Protein AF-F3Y8K1-F1 (afdb_monomer)

InterPro domains:
  IPR009057 Homedomain-like superfamily [SSF46689] (1-48)
  IPR018060 AraC-like, DNA binding HTH domain [PF00165] (9-38)
  IPR018060 AraC-like, DNA binding HTH domain [PS01124] (1-48)

Mean predicted aligned error: 4.32 Å

Solvent-accessible surface area (backbone atoms only — not comparable to full-atom values): 3125 Å² total; per-residue (Å²): 109,70,66,50,52,49,46,38,61,77,44,85,66,51,74,67,53,46,36,52,74,73,70,46,86,53,63,69,58,50,54,51,53,44,30,72,74,64,78,43,59,70,74,74,56,39,72,75,85,124

Structure (mmCIF, N/CA/C/O backbone):
data_AF-F3Y8K1-F1
#
_entry.id   AF-F3Y8K1-F1
#
loop_
_atom_site.group_PDB
_atom_site.id
_atom_site.type_symbol
_atom_site.label_atom_id
_atom_site.label_alt_id
_atom_site.label_comp_id
_atom_site.label_asym_id
_atom_site.label_entity_id
_atom_site.label_seq_id
_atom_site.pdbx_PDB_ins_code
_atom_site.Cartn_x
_atom_site.Cartn_y
_atom_site.Cartn_z
_atom_site.occupancy
_atom_site.B_iso_or_equiv
_atom_site.auth_seq_id
_atom_site.auth_comp_id
_atom_site.auth_asym_id
_atom_site.auth_atom_id
_atom_site.pdbx_PDB_model_num
ATOM 1 N N . MET A 1 1 ? 2.098 7.412 -5.423 1.00 83.25 1 MET A N 1
ATOM 2 C CA . MET A 1 1 ? 1.979 6.739 -4.104 1.00 83.25 1 MET A CA 1
ATOM 3 C C . MET A 1 1 ? 1.167 7.503 -3.063 1.00 83.25 1 MET A C 1
ATOM 5 O O . MET A 1 1 ? 0.348 6.872 -2.407 1.00 83.25 1 MET A O 1
ATOM 9 N N . LYS A 1 2 ? 1.296 8.835 -2.943 1.00 85.69 2 LYS A N 1
ATOM 10 C CA . LYS A 1 2 ? 0.470 9.630 -2.009 1.00 85.69 2 LYS A CA 1
ATOM 11 C C . LYS A 1 2 ? -1.045 9.489 -2.253 1.00 85.69 2 LYS A C 1
ATOM 13 O O . LYS A 1 2 ? -1.777 9.278 -1.296 1.00 85.69 2 LYS A O 1
ATOM 18 N N . GLN A 1 3 ? -1.496 9.512 -3.514 1.00 89.00 3 GLN A N 1
ATOM 19 C CA . GLN A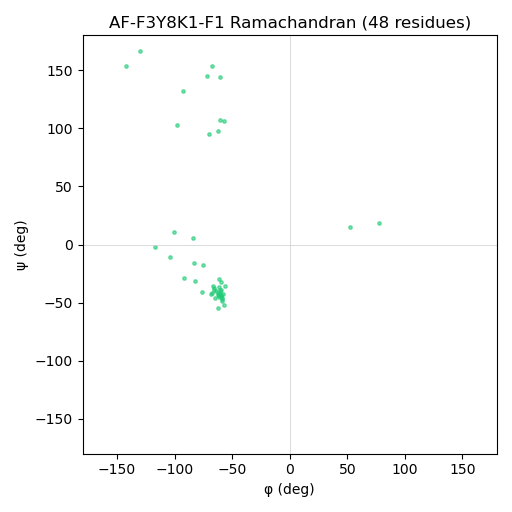 1 3 ? -2.911 9.285 -3.869 1.00 89.00 3 GLN A CA 1
ATOM 20 C C . GLN A 1 3 ? -3.419 7.909 -3.427 1.00 89.00 3 GLN A C 1
ATOM 22 O O . GLN A 1 3 ? -4.488 7.816 -2.843 1.00 89.00 3 GLN A O 1
ATOM 27 N N . ALA A 1 4 ? -2.634 6.850 -3.641 1.00 89.38 4 ALA A N 1
ATOM 28 C CA . ALA A 1 4 ? -3.011 5.508 -3.211 1.00 89.38 4 ALA A CA 1
ATOM 29 C C . ALA A 1 4 ? -3.183 5.431 -1.691 1.00 89.38 4 ALA A C 1
ATOM 31 O O . ALA A 1 4 ? -4.182 4.912 -1.215 1.00 89.38 4 ALA A O 1
ATOM 32 N N . LYS A 1 5 ? -2.242 6.009 -0.932 1.00 87.81 5 LYS A N 1
ATOM 33 C CA . LYS A 1 5 ? -2.342 6.112 0.528 1.00 87.81 5 LYS A CA 1
ATOM 34 C C . LYS A 1 5 ? -3.603 6.879 0.951 1.00 87.81 5 LYS A C 1
ATOM 36 O O . LYS A 1 5 ? -4.345 6.392 1.793 1.00 87.81 5 LYS A O 1
ATOM 41 N N . PHE A 1 6 ? -3.877 8.022 0.322 1.00 89.56 6 PHE A N 1
ATOM 42 C CA . PHE A 1 6 ? -5.080 8.809 0.592 1.00 89.56 6 PHE A CA 1
ATOM 43 C C . PHE A 1 6 ? -6.360 8.002 0.341 1.00 89.56 6 PHE A C 1
ATOM 45 O O . PHE A 1 6 ? -7.235 7.981 1.199 1.00 89.56 6 PHE A O 1
ATOM 52 N N . LEU A 1 7 ? -6.447 7.287 -0.785 1.00 89.50 7 LEU A N 1
ATOM 53 C CA . LEU A 1 7 ? -7.583 6.416 -1.090 1.00 89.50 7 LEU A CA 1
ATOM 54 C C . LEU A 1 7 ? -7.715 5.296 -0.051 1.00 89.50 7 LEU A C 1
ATOM 56 O O . LEU A 1 7 ? -8.806 5.063 0.446 1.00 89.50 7 LEU A O 1
ATOM 60 N N . ILE A 1 8 ? -6.622 4.650 0.351 1.00 88.25 8 ILE A N 1
ATOM 61 C CA . ILE A 1 8 ? -6.643 3.590 1.372 1.00 88.25 8 ILE A CA 1
ATOM 62 C C . ILE A 1 8 ? -7.171 4.098 2.725 1.00 88.25 8 ILE A C 1
ATOM 64 O O . ILE A 1 8 ? -7.876 3.370 3.419 1.00 88.25 8 ILE A O 1
ATOM 68 N N . GLU A 1 9 ? -6.806 5.319 3.118 1.00 87.44 9 GLU A N 1
ATOM 69 C CA . GLU A 1 9 ? -7.184 5.895 4.415 1.00 87.44 9 GLU A CA 1
ATOM 70 C C . GLU A 1 9 ? -8.590 6.512 4.413 1.00 87.44 9 GLU A C 1
ATOM 72 O O . GLU A 1 9 ? -9.258 6.506 5.445 1.00 87.44 9 GLU A O 1
ATOM 77 N N . ASN A 1 10 ? -9.040 7.043 3.272 1.00 88.75 10 ASN A N 1
ATOM 78 C CA . ASN A 1 10 ? -10.303 7.782 3.163 1.00 88.75 10 A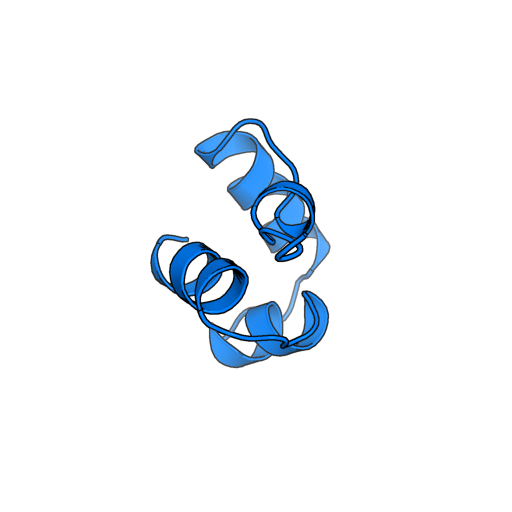SN A CA 1
ATOM 79 C C . ASN A 1 10 ? -11.430 6.978 2.509 1.00 88.75 10 ASN A C 1
ATOM 81 O O . ASN A 1 10 ? -12.579 7.412 2.526 1.00 88.75 10 ASN A O 1
ATOM 85 N N . THR A 1 11 ? -11.131 5.822 1.918 1.00 89.12 11 THR A N 1
ATOM 86 C CA . THR A 1 11 ? -12.114 5.015 1.192 1.00 89.12 11 THR A CA 1
ATOM 87 C C . THR A 1 11 ? -12.081 3.562 1.641 1.00 89.12 11 THR A C 1
ATOM 89 O O . THR A 1 11 ? -11.148 3.093 2.289 1.00 89.12 11 THR A O 1
ATOM 92 N N . GLN A 1 12 ? -13.117 2.825 1.254 1.00 86.38 12 GLN A N 1
ATOM 93 C CA . GLN A 1 12 ? -13.218 1.390 1.502 1.00 86.38 12 GLN A CA 1
ATOM 94 C C . GLN A 1 12 ? -12.855 0.552 0.273 1.00 86.38 12 GLN A C 1
ATOM 96 O O . GLN A 1 12 ? -13.048 -0.668 0.284 1.00 86.38 12 GLN A O 1
ATOM 101 N N . PHE A 1 13 ? -12.299 1.183 -0.764 1.00 88.62 13 PHE A N 1
ATOM 102 C CA . PHE A 1 13 ? -11.929 0.502 -1.993 1.00 88.62 13 PHE A CA 1
ATOM 103 C C . PHE A 1 13 ? -10.898 -0.596 -1.731 1.00 88.62 13 PHE A C 1
ATOM 105 O O . PHE A 1 13 ? -10.030 -0.504 -0.854 1.00 88.62 13 PHE A O 1
ATOM 112 N N . SER A 1 14 ? -11.023 -1.681 -2.485 1.00 88.62 14 SER A N 1
ATOM 113 C CA . SER A 1 14 ? -10.050 -2.764 -2.453 1.00 88.62 14 SER A CA 1
ATOM 114 C C . SER A 1 14 ? -8.724 -2.284 -3.026 1.00 88.62 14 SER A C 1
ATOM 116 O O . SER A 1 14 ? -8.680 -1.401 -3.878 1.00 88.62 14 SER A O 1
ATOM 118 N N . ILE A 1 15 ? -7.619 -2.904 -2.612 1.00 86.94 15 ILE A N 1
ATOM 119 C CA . ILE A 1 15 ? -6.297 -2.536 -3.137 1.00 86.94 15 ILE A CA 1
ATOM 120 C C . ILE A 1 15 ? -6.253 -2.645 -4.671 1.00 86.94 15 ILE A C 1
ATOM 122 O O . ILE A 1 15 ? -5.645 -1.796 -5.311 1.00 86.94 15 ILE A O 1
ATOM 126 N N . GLY A 1 16 ? -6.946 -3.628 -5.259 1.00 88.94 16 GLY A N 1
ATOM 127 C CA . GLY A 1 16 ? -7.096 -3.753 -6.714 1.00 88.94 16 GLY A CA 1
ATOM 128 C C . GLY A 1 16 ? -7.748 -2.529 -7.363 1.00 88.94 16 GLY A C 1
ATOM 129 O O . GLY A 1 16 ? -7.170 -1.964 -8.282 1.00 88.94 16 GLY A O 1
ATOM 130 N N . GLU A 1 17 ? -8.867 -2.063 -6.812 1.00 90.62 17 GLU A N 1
ATOM 131 C CA . GLU A 1 17 ? -9.582 -0.873 -7.296 1.00 90.62 17 GLU A CA 1
ATOM 132 C C . GLU A 1 17 ? -8.718 0.384 -7.184 1.00 90.62 17 GLU A C 1
ATOM 134 O O . GLU A 1 17 ? -8.663 1.199 -8.096 1.00 90.62 17 GLU A O 1
ATOM 139 N N . ILE A 1 18 ? -7.992 0.534 -6.072 1.00 90.19 18 ILE A N 1
ATOM 140 C CA . ILE A 1 18 ? -7.092 1.673 -5.850 1.00 90.19 18 ILE A CA 1
ATOM 141 C C . ILE A 1 18 ? -5.955 1.670 -6.871 1.00 90.19 18 ILE A C 1
ATOM 143 O O . ILE A 1 18 ? -5.584 2.731 -7.362 1.00 90.19 18 ILE A O 1
ATOM 147 N N . ILE A 1 19 ? -5.414 0.494 -7.197 1.00 90.56 19 ILE A N 1
ATOM 148 C CA . ILE A 1 19 ? -4.376 0.308 -8.218 1.00 90.56 19 ILE A CA 1
ATOM 149 C C . ILE A 1 19 ? -4.901 0.723 -9.598 1.00 90.56 19 ILE A C 1
ATOM 151 O O . ILE A 1 19 ? -4.216 1.457 -10.309 1.00 90.56 19 ILE A O 1
ATOM 155 N N . GLU A 1 20 ? -6.126 0.330 -9.938 1.00 91.44 20 GLU A N 1
ATOM 156 C CA . GLU A 1 20 ? -6.768 0.718 -11.197 1.00 91.44 20 GLU A CA 1
ATOM 157 C C . GLU A 1 20 ? -7.082 2.223 -11.236 1.00 91.44 20 GLU A C 1
ATOM 159 O O . GLU A 1 20 ? -6.767 2.888 -12.222 1.0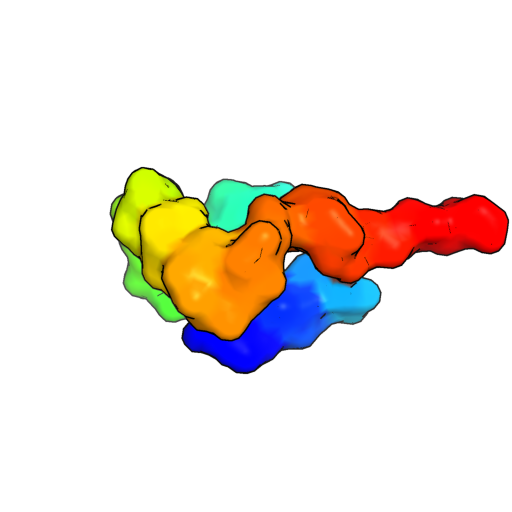0 91.44 20 GLU A O 1
ATOM 164 N N . MET A 1 21 ? -7.575 2.799 -10.135 1.00 89.12 21 MET A N 1
ATOM 165 C CA . MET A 1 21 ? -7.866 4.235 -10.008 1.00 89.12 21 MET A CA 1
ATOM 166 C C . MET A 1 21 ? -6.636 5.129 -10.171 1.00 89.12 21 MET A C 1
ATOM 168 O O . MET A 1 21 ? -6.735 6.222 -10.723 1.00 89.12 21 MET A O 1
ATOM 172 N N . ILE A 1 22 ? -5.470 4.695 -9.689 1.00 89.44 22 ILE A N 1
ATOM 173 C CA . ILE A 1 22 ? -4.215 5.445 -9.864 1.00 89.44 22 ILE A CA 1
ATOM 174 C C . ILE A 1 22 ? -3.545 5.171 -11.220 1.00 89.44 22 ILE A C 1
ATOM 176 O O . ILE A 1 22 ? -2.431 5.642 -11.446 1.00 89.44 22 ILE A O 1
ATOM 180 N N . GLY A 1 23 ? -4.191 4.406 -12.109 1.00 88.38 23 GLY A N 1
ATOM 181 C CA . GLY A 1 23 ? -3.705 4.111 -13.458 1.00 88.38 23 GLY A CA 1
ATOM 182 C C . GLY A 1 23 ? -2.605 3.048 -13.519 1.00 88.38 23 GLY A C 1
ATOM 183 O O . GLY A 1 23 ? -1.881 2.964 -14.512 1.00 88.38 23 GLY A O 1
ATOM 184 N N . LEU A 1 24 ? -2.444 2.233 -12.474 1.00 87.25 24 LEU A N 1
ATOM 185 C CA . LEU A 1 24 ? -1.494 1.126 -12.475 1.00 87.25 24 LEU A CA 1
ATOM 186 C C . LEU A 1 24 ? -2.179 -0.160 -12.940 1.00 87.25 24 LEU A C 1
ATOM 188 O O . LEU A 1 24 ? -3.220 -0.553 -12.434 1.00 87.25 24 LEU A O 1
ATOM 192 N N . LYS A 1 25 ? -1.542 -0.869 -13.873 1.00 81.75 25 LYS A N 1
ATOM 193 C CA . LYS A 1 25 ? -1.985 -2.208 -14.302 1.00 81.75 25 LYS A CA 1
ATOM 194 C C . LYS A 1 25 ? -1.311 -3.324 -13.500 1.00 81.75 25 LYS A C 1
ATOM 196 O O . LYS A 1 25 ? -1.888 -4.384 -13.274 1.00 81.75 25 LYS A O 1
ATOM 201 N N . ASN A 1 26 ? -0.094 -3.073 -13.011 1.00 86.94 26 ASN A N 1
ATOM 202 C CA . ASN A 1 26 ? 0.717 -4.087 -12.342 1.00 86.94 26 ASN A CA 1
ATOM 203 C C . ASN A 1 26 ? 0.598 -3.992 -10.822 1.00 86.94 26 ASN A C 1
ATOM 205 O O . ASN A 1 26 ? 1.267 -3.185 -10.172 1.00 86.94 26 ASN A O 1
ATOM 209 N N . ARG A 1 27 ? -0.181 -4.908 -10.241 1.00 86.25 27 ARG A N 1
ATOM 210 C CA . ARG A 1 27 ? -0.337 -5.016 -8.785 1.00 86.25 27 ARG A CA 1
ATOM 211 C C . ARG A 1 27 ? 0.993 -5.285 -8.084 1.00 86.25 27 ARG A C 1
ATOM 213 O O . ARG A 1 27 ? 1.312 -4.618 -7.106 1.00 86.25 27 ARG A O 1
ATOM 220 N N . SER A 1 28 ? 1.817 -6.186 -8.618 1.00 88.00 28 SER A N 1
ATOM 221 C CA . SER A 1 28 ? 3.138 -6.500 -8.051 1.00 88.00 28 SER A CA 1
ATOM 222 C C . SER A 1 28 ? 4.061 -5.281 -7.997 1.00 88.00 28 SER A C 1
ATOM 224 O O . SER A 1 28 ? 4.762 -5.084 -7.007 1.00 88.00 28 SER A O 1
ATOM 226 N N . TYR A 1 29 ? 4.020 -4.435 -9.031 1.00 89.69 29 TYR A N 1
ATOM 227 C CA . TYR A 1 29 ? 4.781 -3.187 -9.063 1.00 89.6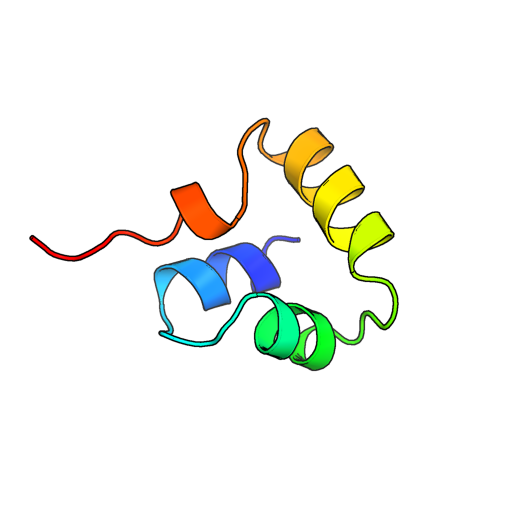9 29 TYR A CA 1
ATOM 228 C C . TYR A 1 29 ? 4.294 -2.221 -7.981 1.00 89.69 29 TYR A C 1
ATOM 230 O O . TYR A 1 29 ? 5.102 -1.701 -7.213 1.00 89.69 29 TYR A O 1
ATOM 238 N N . PHE A 1 30 ? 2.972 -2.066 -7.852 1.00 89.81 30 PHE A N 1
ATOM 239 C CA . PHE A 1 30 ? 2.378 -1.262 -6.791 1.00 89.81 30 PHE A CA 1
ATOM 240 C C . PHE A 1 30 ? 2.810 -1.734 -5.402 1.00 89.81 30 PHE A C 1
ATOM 242 O O . PHE A 1 30 ? 3.309 -0.928 -4.625 1.00 89.81 30 PHE A O 1
ATOM 249 N N . TYR A 1 31 ? 2.670 -3.026 -5.088 1.00 88.25 31 TYR A N 1
ATOM 250 C CA . TYR A 1 31 ? 3.047 -3.555 -3.775 1.00 88.25 31 TYR A CA 1
ATOM 251 C C . TYR A 1 31 ? 4.529 -3.354 -3.474 1.00 88.25 31 TYR A C 1
ATOM 253 O O . TYR A 1 31 ? 4.865 -2.968 -2.355 1.00 88.25 31 TYR A O 1
ATOM 261 N N . LYS A 1 32 ? 5.406 -3.583 -4.460 1.00 90.50 32 LYS A N 1
ATOM 262 C CA . LYS A 1 32 ? 6.849 -3.394 -4.305 1.00 90.50 32 LYS A CA 1
ATOM 263 C C . LYS A 1 32 ? 7.169 -1.932 -3.993 1.00 90.50 32 LYS A C 1
ATOM 265 O O . LYS A 1 32 ? 7.712 -1.645 -2.933 1.00 90.50 32 LYS A O 1
ATOM 270 N N . GLN A 1 33 ? 6.713 -1.010 -4.835 1.00 89.94 33 GLN A N 1
ATOM 271 C CA . GLN A 1 33 ? 6.986 0.413 -4.662 1.00 89.94 33 GLN A CA 1
ATOM 272 C C . GLN A 1 33 ? 6.303 0.991 -3.406 1.00 89.94 33 GLN A C 1
ATOM 274 O O . GLN A 1 33 ? 6.879 1.839 -2.725 1.00 89.94 33 GLN A O 1
ATOM 279 N N . PHE A 1 34 ? 5.103 0.526 -3.046 1.00 89.88 34 PHE A N 1
ATOM 280 C CA . PHE A 1 34 ? 4.409 0.953 -1.826 1.00 89.88 34 PHE A CA 1
ATOM 281 C C . PHE A 1 34 ? 5.135 0.457 -0.570 1.00 89.88 34 PHE A C 1
ATOM 283 O O . PHE A 1 34 ? 5.325 1.227 0.371 1.00 89.88 34 PHE A O 1
ATOM 290 N N . LYS A 1 35 ? 5.602 -0.798 -0.573 1.00 88.44 35 LYS A N 1
ATOM 291 C CA . LYS A 1 35 ? 6.422 -1.363 0.504 1.00 88.44 35 LYS A CA 1
ATOM 292 C C . LYS A 1 35 ? 7.778 -0.666 0.603 1.00 88.44 35 LYS A C 1
ATOM 294 O O . LYS A 1 35 ? 8.214 -0.407 1.711 1.00 88.44 35 LYS A O 1
ATOM 299 N N . GLU A 1 36 ? 8.420 -0.321 -0.508 1.00 90.50 36 GLU A N 1
ATOM 300 C CA . GLU A 1 36 ? 9.674 0.448 -0.494 1.00 90.50 36 GLU A CA 1
ATOM 301 C C . GLU A 1 36 ? 9.471 1.872 0.039 1.00 90.50 36 GLU A C 1
ATOM 303 O O . GLU A 1 36 ? 10.302 2.374 0.781 1.00 90.50 36 GLU A O 1
ATOM 308 N N . THR A 1 37 ? 8.342 2.511 -0.281 1.00 89.62 37 THR A N 1
ATOM 309 C CA . THR A 1 37 ? 8.058 3.893 0.146 1.00 89.62 37 THR A CA 1
ATOM 310 C C . THR A 1 37 ? 7.639 3.981 1.616 1.00 89.62 37 THR A C 1
ATOM 312 O O . THR A 1 37 ? 7.994 4.927 2.312 1.00 89.62 37 THR A O 1
ATOM 315 N N . TYR A 1 38 ? 6.818 3.036 2.081 1.00 87.06 38 TYR A N 1
ATOM 316 C CA . TYR A 1 38 ? 6.147 3.121 3.381 1.00 87.06 38 TYR A CA 1
ATOM 317 C C . TYR A 1 38 ? 6.556 2.021 4.364 1.00 87.06 38 TYR A C 1
ATOM 319 O O . TYR A 1 38 ? 6.042 1.992 5.483 1.00 87.06 38 TYR A O 1
ATOM 327 N N . HIS A 1 39 ? 7.425 1.09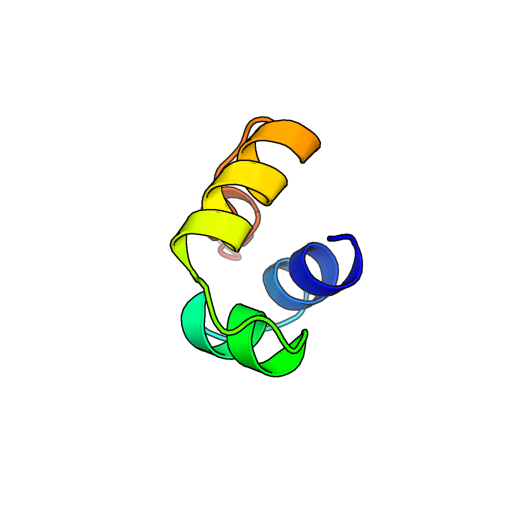3 3.948 1.00 87.75 39 HIS A N 1
ATOM 328 C CA . HIS A 1 39 ? 7.876 -0.082 4.712 1.00 87.75 39 HIS A CA 1
ATOM 329 C C . HIS A 1 39 ? 6.743 -0.948 5.288 1.00 87.75 39 HIS A C 1
ATOM 331 O O . HIS A 1 39 ? 6.961 -1.798 6.149 1.00 87.75 39 HIS A O 1
ATOM 337 N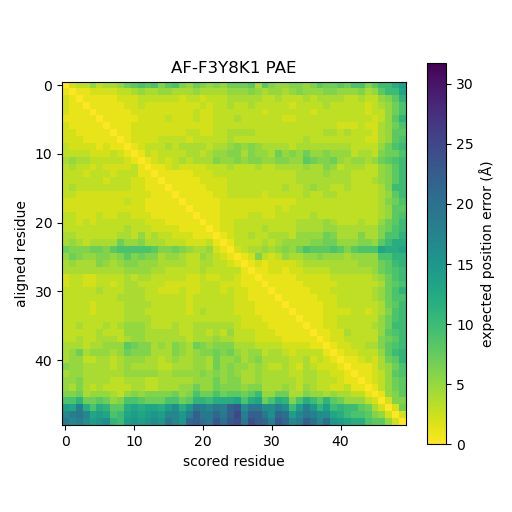 N . LYS A 1 40 ? 5.514 -0.757 4.798 1.00 85.62 40 LYS A N 1
ATOM 338 C CA . LYS A 1 40 ? 4.285 -1.383 5.285 1.00 85.62 40 LYS A CA 1
ATOM 339 C C . LYS A 1 40 ? 3.370 -1.710 4.113 1.00 85.62 40 LYS A C 1
ATOM 341 O O . LYS A 1 40 ? 3.420 -1.069 3.063 1.00 85.62 40 LYS A O 1
ATOM 346 N N . LEU A 1 41 ? 2.523 -2.718 4.304 1.00 83.06 41 LEU A N 1
ATOM 347 C CA . LEU A 1 41 ? 1.519 -3.096 3.317 1.00 83.06 41 LEU A CA 1
ATOM 348 C C . LEU A 1 41 ? 0.398 -2.048 3.265 1.00 83.06 41 LEU A C 1
ATOM 350 O O . LEU A 1 41 ? 0.006 -1.531 4.310 1.00 83.06 41 LEU A O 1
ATOM 354 N N . PRO A 1 42 ? -0.184 -1.782 2.085 1.00 82.00 42 PRO A N 1
ATOM 355 C CA . PRO A 1 42 ? -1.295 -0.845 1.943 1.00 82.00 42 PRO A CA 1
ATOM 356 C C . PRO A 1 42 ? -2.513 -1.258 2.787 1.00 82.00 42 PRO A C 1
ATOM 358 O O . PRO A 1 42 ? -3.168 -0.406 3.369 1.00 82.00 42 PRO A O 1
ATOM 361 N N . ALA A 1 43 ? -2.752 -2.559 2.979 1.00 80.75 43 ALA A N 1
ATOM 362 C CA . ALA A 1 43 ? -3.798 -3.049 3.881 1.00 80.75 43 ALA A CA 1
ATOM 363 C C . ALA A 1 43 ? -3.593 -2.624 5.352 1.00 80.75 43 ALA A C 1
ATOM 365 O O . ALA A 1 43 ? -4.568 -2.414 6.059 1.00 80.75 43 ALA A O 1
ATOM 366 N N . ALA A 1 44 ? -2.347 -2.435 5.802 1.00 82.06 44 ALA A N 1
ATOM 367 C CA . ALA A 1 44 ? -2.044 -1.995 7.166 1.00 82.06 44 ALA A CA 1
ATOM 368 C C . ALA A 1 44 ? -2.314 -0.496 7.394 1.00 82.06 44 ALA A C 1
ATOM 370 O O . ALA A 1 44 ? -2.413 -0.057 8.536 1.00 82.06 44 ALA A O 1
ATOM 371 N N . PHE A 1 45 ? -2.420 0.296 6.321 1.00 82.50 45 PHE A N 1
ATOM 372 C CA . PHE A 1 45 ? -2.819 1.706 6.401 1.00 82.50 45 PHE A CA 1
ATOM 373 C C . PHE A 1 45 ? -4.332 1.887 6.461 1.00 82.50 45 PHE A C 1
ATOM 375 O O . PHE A 1 45 ? -4.801 2.959 6.837 1.00 82.50 45 PHE A O 1
ATOM 382 N N . ARG A 1 46 ? -5.101 0.850 6.120 1.00 81.75 46 ARG A N 1
ATOM 383 C CA . ARG A 1 46 ? -6.550 0.873 6.259 1.00 81.75 46 ARG A CA 1
ATOM 384 C C . ARG A 1 46 ? -6.862 0.838 7.752 1.00 81.75 46 ARG A C 1
ATOM 386 O O . ARG A 1 46 ? -6.862 -0.225 8.369 1.00 81.75 46 ARG A O 1
ATOM 393 N N . LYS A 1 47 ? -7.076 2.012 8.352 1.00 68.00 47 LYS A N 1
ATOM 394 C CA . LYS A 1 47 ? -7.593 2.117 9.718 1.00 68.00 47 LYS A CA 1
ATOM 3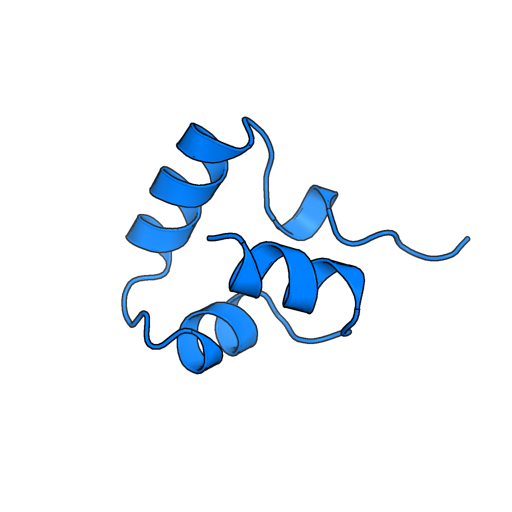95 C C . LYS A 1 47 ? -8.981 1.489 9.721 1.00 68.00 47 LYS A C 1
ATOM 397 O O . LYS A 1 47 ? -9.953 2.125 9.326 1.00 68.00 47 LYS A O 1
ATOM 402 N N . SER A 1 48 ? -9.066 0.233 10.144 1.00 55.47 48 SER A N 1
ATOM 403 C CA . SER A 1 48 ? -10.334 -0.328 10.586 1.00 55.47 48 SER A CA 1
ATOM 404 C C . SER A 1 48 ? -10.764 0.539 11.763 1.00 55.47 48 SER A C 1
ATOM 406 O O . SER A 1 48 ? -10.091 0.530 12.794 1.00 55.47 48 SER A O 1
ATOM 408 N N . LYS A 1 49 ? -11.784 1.384 11.573 1.00 46.03 49 LYS A N 1
ATOM 409 C CA . LYS A 1 49 ? -12.436 2.062 12.695 1.00 46.03 49 LYS A CA 1
ATOM 410 C C . LYS A 1 49 ? -12.929 0.950 13.626 1.00 46.03 49 LYS A C 1
ATOM 412 O O . LYS A 1 49 ? -13.838 0.220 13.242 1.00 46.03 49 LYS A O 1
ATOM 417 N N . TYR A 1 50 ? -12.250 0.778 14.756 1.00 43.94 50 TYR A N 1
ATOM 418 C CA . TYR A 1 50 ? -12.822 0.154 15.944 1.00 43.94 50 TYR A CA 1
ATOM 419 C C . TYR A 1 50 ? -13.619 1.219 16.690 1.00 43.94 50 TYR A C 1
ATOM 421 O O . TYR A 1 50 ? -13.176 2.395 16.653 1.00 43.94 50 TYR A O 1
#

pLDDT: mean 84.8, std 10.02, range [43.94, 91.44]

Secondary structure (DSSP, 8-state):
-HHHHHHHHH----HHHHHHHTT---HHHHHHHHHHHHSS-HHHHS----

Organism: Melissococcus plutonius (strain ATCC 35311 / DSM 29964 / CIP 104052 / LMG 20360 / NCIMB 702443) (NCBI:txid940190)

Sequence (50 aa):
MKQAKFLIENTQFSIGEIIEMIGLKNRSYFYKQFKETYHKLPAAFRKSKY

Nearest PDB structures (foldseek):
  3lsg-assembly1_A  TM=9.176E-01  e=1.116E-02  Fusobacterium nucleatum subsp. nucleatum
  6swi-assembly1_A  TM=8.704E-01  e=1.463E-02  Geobacillus stearothermophilus
  4fe7-assembly1_A-2  TM=9.440E-01  e=3.296E-02  Escherichia coli
  6xiv-assembly1_B-2  TM=8.394E-01  e=5.663E-02  Escherichia coli
  1bl0-assembly1_A  TM=8.327E-01  e=2.873E-01  Escherichia coli

Radius of gyration: 10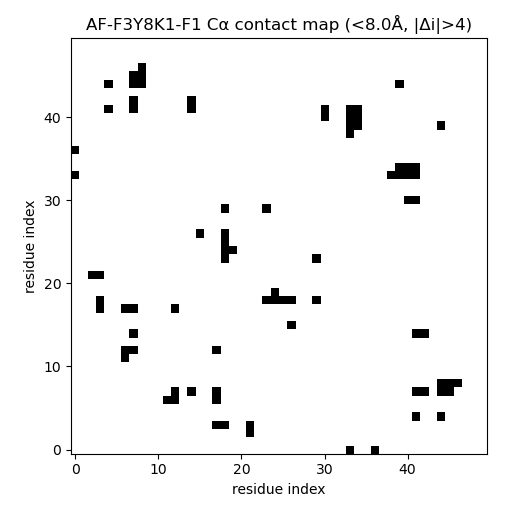.09 Å; Cα contacts (8 Å, |Δi|>4): 42; chains: 1; bound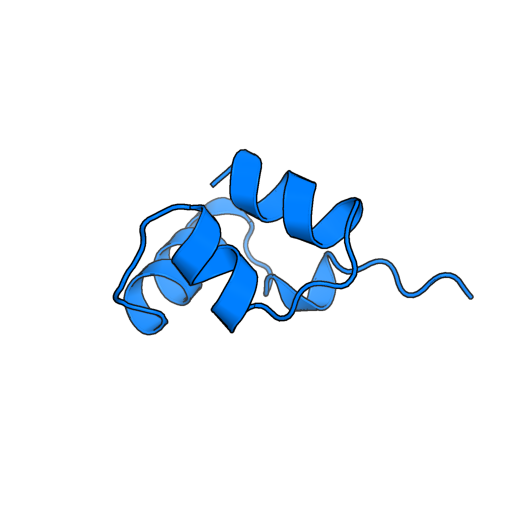ing box: 23×16×30 Å

Foldseek 3Di:
DVQLLVCLAVHPDDNVVSCVVVVHPDSVVVQVVVCVVPVDGSNVSNPPDD